Protein AF-A0A397E053-F1 (afdb_monomer)

InterPro domains:
  IPR037176 Osmotin/thaumatin-like superfamily [SSF49870] (15-75)

pLDDT: mean 88.3, std 11.56, range [51.5, 98.12]

Foldseek 3Di:
DPVQPDLVVDVPDDPPPFDDWKKKKQKPPPDDFPVWQDGIATDPDRVGPLDDRTPPNPPNDTDGDPPIDIDMDTD

Mean predicted aligned error: 5.04 Å

Structure (mmCIF, N/CA/C/O backbone):
data_AF-A0A397E053-F1
#
_entry.id   AF-A0A397E053-F1
#
loop_
_atom_site.group_PDB
_atom_site.id
_atom_site.type_symbol
_atom_site.label_atom_id
_atom_site.label_alt_id
_atom_site.label_comp_id
_atom_site.label_asym_id
_atom_site.label_entity_id
_atom_site.label_seq_id
_atom_site.pdbx_PDB_ins_code
_atom_site.Cartn_x
_atom_site.Cartn_y
_atom_site.Cartn_z
_atom_site.occupancy
_atom_site.B_iso_or_equiv
_atom_site.auth_seq_id
_atom_site.auth_comp_id
_atom_site.auth_asym_id
_atom_site.auth_atom_id
_atom_site.pdbx_PDB_model_num
ATOM 1 N N . CYS A 1 1 ? -20.447 1.946 10.903 1.00 68.00 1 CYS A N 1
ATOM 2 C CA . CYS A 1 1 ? -19.421 2.876 10.390 1.00 68.00 1 CYS A CA 1
ATOM 3 C C . CYS A 1 1 ? -19.820 4.365 10.404 1.00 68.00 1 CYS A C 1
ATOM 5 O O . CYS A 1 1 ? -19.045 5.160 9.889 1.00 68.00 1 CYS A O 1
ATOM 7 N N . GLY A 1 2 ? -20.951 4.789 11.002 1.00 71.56 2 GLY A N 1
ATOM 8 C CA . GLY A 1 2 ? -21.321 6.218 11.065 1.00 71.56 2 GLY A CA 1
ATOM 9 C C . GLY A 1 2 ? -21.308 6.900 9.689 1.00 71.56 2 GLY A C 1
ATOM 10 O O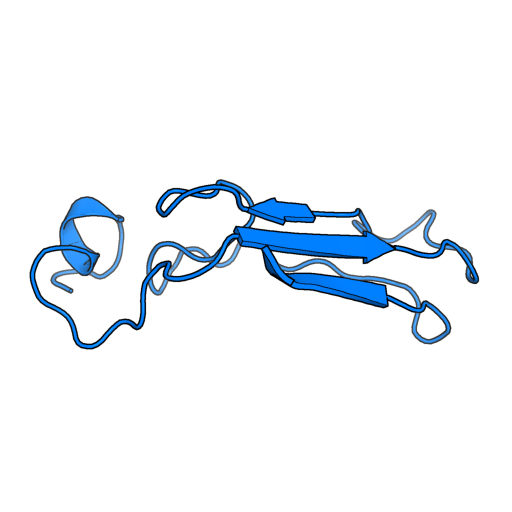 . GLY A 1 2 ? -21.776 6.310 8.721 1.00 71.56 2 GLY A O 1
ATOM 11 N N . GLU A 1 3 ? -20.708 8.092 9.599 1.00 75.62 3 GLU A N 1
ATOM 12 C CA . GLU A 1 3 ? -20.490 8.813 8.331 1.00 75.62 3 GLU A CA 1
ATOM 13 C C . GLU A 1 3 ? -19.380 8.222 7.441 1.00 75.62 3 GLU A C 1
ATOM 15 O O . GLU A 1 3 ? -19.155 8.718 6.343 1.00 75.62 3 GLU A O 1
ATOM 20 N N . GLY A 1 4 ? -18.640 7.204 7.892 1.00 76.44 4 GLY A N 1
ATOM 21 C CA . GLY A 1 4 ? -17.614 6.550 7.073 1.00 76.44 4 GLY A CA 1
ATOM 22 C C . GLY A 1 4 ? -16.342 7.370 6.823 1.00 76.44 4 GLY A C 1
ATOM 23 O O . GLY A 1 4 ? -15.554 6.984 5.970 1.00 76.44 4 GLY A O 1
ATOM 24 N N . LYS A 1 5 ? -16.133 8.491 7.527 1.00 84.44 5 LYS A N 1
ATOM 25 C CA . LYS A 1 5 ? -15.048 9.465 7.261 1.00 84.44 5 LYS A CA 1
ATOM 26 C C . LYS A 1 5 ? -13.800 9.318 8.139 1.00 84.44 5 LYS A C 1
ATOM 28 O O . LYS A 1 5 ? -12.881 10.122 8.028 1.00 84.44 5 LYS A O 1
ATOM 33 N N . SER A 1 6 ? -13.775 8.355 9.056 1.00 86.62 6 SER A N 1
ATOM 34 C CA . SER A 1 6 ? -12.620 8.130 9.927 1.00 86.62 6 SER A CA 1
ATOM 35 C C . SER A 1 6 ? -12.516 6.685 10.387 1.00 86.62 6 SER A C 1
ATOM 37 O O . SER A 1 6 ? -13.507 5.944 10.427 1.00 86.62 6 SER A O 1
ATOM 39 N N . TRP A 1 7 ? -11.306 6.306 10.797 1.00 85.06 7 TRP A N 1
ATOM 40 C CA . TRP A 1 7 ? -11.041 5.01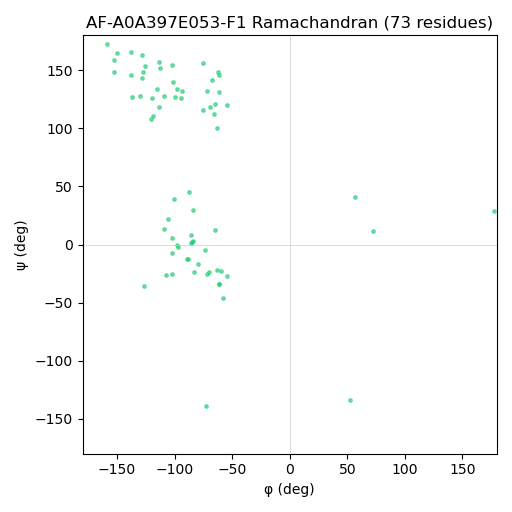4 11.417 1.00 85.06 7 TRP A CA 1
ATOM 41 C C . TRP A 1 7 ? -11.886 4.826 12.676 1.00 85.06 7 TRP A C 1
ATOM 43 O O . TRP A 1 7 ? -12.514 3.788 12.853 1.00 85.06 7 TRP A O 1
ATOM 53 N N . GLU A 1 8 ? -11.957 5.824 13.554 1.00 85.12 8 GLU A N 1
ATOM 54 C CA . GLU A 1 8 ? -12.695 5.743 14.816 1.00 85.12 8 GLU A CA 1
ATOM 55 C C . GLU A 1 8 ? -14.198 5.512 14.588 1.00 85.12 8 GLU A C 1
ATOM 57 O O . GLU A 1 8 ? -14.822 4.777 15.356 1.00 85.12 8 GLU A O 1
ATOM 62 N N . ALA A 1 9 ? -14.766 6.074 13.514 1.00 81.56 9 ALA A N 1
ATOM 63 C CA . ALA A 1 9 ? -16.161 5.859 13.127 1.00 81.56 9 ALA A CA 1
ATOM 64 C C . ALA A 1 9 ? -16.426 4.450 12.557 1.00 81.56 9 ALA A C 1
ATOM 66 O O . ALA A 1 9 ? -17.557 3.954 12.630 1.00 81.56 9 ALA A O 1
ATOM 67 N N . CYS A 1 10 ? -15.404 3.797 11.990 1.00 79.38 10 CYS A N 1
ATOM 68 C CA . CYS A 1 10 ? -15.543 2.538 11.246 1.00 79.38 10 CYS A CA 1
ATOM 69 C C . CYS A 1 10 ? -15.004 1.301 11.977 1.00 79.38 10 CYS A C 1
ATOM 71 O O . CYS A 1 10 ? -15.505 0.202 11.758 1.00 79.38 10 CYS A O 1
ATOM 73 N N . SER A 1 11 ? -14.039 1.471 12.879 1.00 77.38 11 SER A N 1
ATOM 74 C CA . SER A 1 11 ? -13.331 0.381 13.566 1.00 77.38 11 SER A CA 1
ATOM 75 C C . SER A 1 11 ? -14.068 -0.184 14.781 1.00 77.38 11 SER A C 1
ATOM 77 O O . SER A 1 11 ? -13.838 -1.328 15.158 1.00 77.38 11 SER A O 1
ATOM 79 N N . LYS A 1 12 ? -14.972 0.587 15.398 1.00 65.12 12 LYS A N 1
ATOM 80 C CA . LYS A 1 12 ? -15.596 0.233 16.687 1.00 65.12 12 LYS A CA 1
ATOM 81 C C . LYS A 1 12 ? -16.845 -0.659 16.602 1.00 65.12 12 LYS A C 1
ATOM 83 O O . LYS A 1 12 ? -17.421 -0.959 17.641 1.00 65.12 12 LYS A O 1
ATOM 88 N N . GLY A 1 13 ? -17.292 -1.086 15.416 1.00 53.03 13 GLY A N 1
ATOM 89 C CA . GLY A 1 13 ? -18.522 -1.894 15.335 1.00 53.03 13 GLY A CA 1
ATOM 90 C C . GLY A 1 13 ? -19.019 -2.294 13.946 1.00 53.03 13 GLY A C 1
ATOM 91 O O . GLY A 1 13 ? -20.225 -2.409 13.756 1.00 53.03 13 GLY A O 1
ATOM 92 N N . GLY A 1 14 ? -18.137 -2.452 12.956 1.00 53.81 14 GLY A N 1
ATOM 93 C CA . GLY A 1 14 ? -18.511 -2.898 11.609 1.00 53.81 14 GLY A CA 1
ATOM 94 C C . GLY A 1 14 ? -17.938 -4.272 11.260 1.00 53.81 14 GLY A C 1
ATOM 95 O O . GLY A 1 14 ? -16.900 -4.662 11.779 1.00 53.81 14 GLY A O 1
ATOM 96 N N . THR A 1 15 ? -18.568 -4.963 10.308 1.00 51.50 15 THR A N 1
ATOM 97 C CA . THR A 1 15 ? -18.099 -6.195 9.634 1.00 51.50 15 THR A CA 1
ATOM 98 C C . THR A 1 15 ? -16.829 -6.009 8.790 1.00 51.50 15 THR A C 1
ATOM 100 O O . THR A 1 15 ? -16.475 -6.886 8.001 1.00 51.50 15 THR A O 1
ATOM 103 N N . VAL A 1 16 ? -16.134 -4.876 8.926 1.00 55.12 16 VAL A N 1
ATOM 104 C CA . VAL A 1 16 ? -14.887 -4.610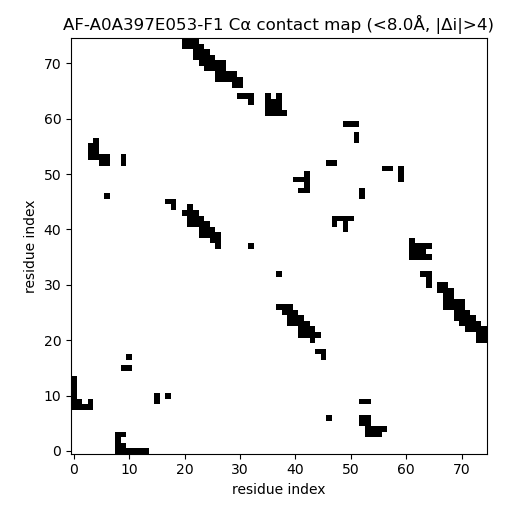 8.211 1.00 55.12 16 VAL A CA 1
ATOM 105 C C . VAL A 1 16 ? -13.857 -5.609 8.725 1.00 55.12 16 VAL A C 1
ATOM 107 O O . VAL A 1 16 ? -13.476 -5.570 9.895 1.00 55.12 16 VAL A O 1
ATOM 110 N N . LYS A 1 17 ? -13.433 -6.539 7.862 1.00 62.84 17 LYS A N 1
ATOM 111 C CA . LYS A 1 17 ? -12.275 -7.385 8.149 1.00 62.84 17 LYS A CA 1
ATOM 112 C C . LYS A 1 17 ? -11.079 -6.446 8.251 1.00 62.84 17 LYS A C 1
ATOM 114 O O . LYS A 1 17 ? -10.624 -5.926 7.240 1.00 62.84 17 LYS A O 1
ATOM 119 N N . GLY A 1 18 ? -10.691 -6.137 9.484 1.00 72.56 18 GLY A N 1
ATOM 120 C CA . GLY A 1 18 ? -9.570 -5.261 9.778 1.00 72.56 18 GLY A CA 1
ATOM 121 C C . GLY A 1 18 ? -8.248 -5.958 9.482 1.00 72.56 18 GLY A C 1
ATOM 122 O O . GLY A 1 18 ? -8.092 -6.694 8.513 1.00 72.56 18 GLY A O 1
ATOM 123 N N . PHE A 1 19 ? -7.291 -5.745 10.365 1.00 85.88 19 PHE A N 1
ATOM 124 C CA . PHE A 1 19 ? -5.966 -6.323 10.262 1.00 85.88 19 PHE A CA 1
ATOM 125 C C . PHE A 1 19 ? -5.879 -7.637 11.040 1.00 85.88 19 PHE A C 1
ATOM 127 O O . PHE A 1 19 ? -6.294 -7.695 12.197 1.00 85.88 19 PHE A O 1
ATOM 134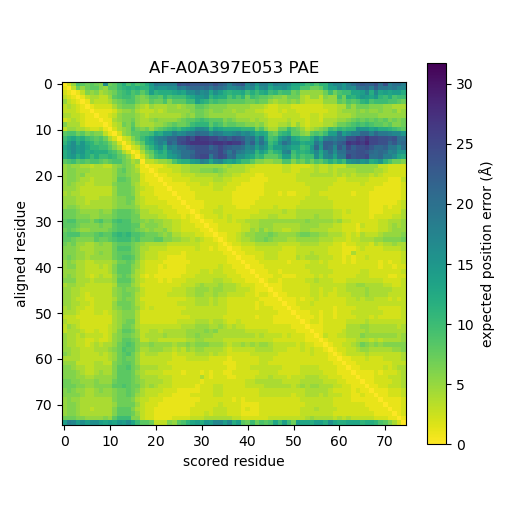 N N . ASN A 1 20 ? -5.339 -8.686 10.421 1.00 87.94 20 ASN A N 1
ATOM 135 C CA . ASN A 1 20 ? -5.125 -9.990 11.058 1.00 87.94 20 ASN A CA 1
ATOM 136 C C . ASN A 1 20 ? -3.678 -10.494 10.942 1.00 87.94 20 ASN A C 1
ATOM 138 O O . ASN A 1 20 ? -3.191 -11.130 11.870 1.00 87.94 20 ASN A O 1
ATOM 142 N N . VAL A 1 21 ? -3.005 -10.219 9.825 1.00 91.69 21 VAL A N 1
ATOM 143 C CA . VAL A 1 21 ? -1.627 -10.635 9.524 1.00 91.69 21 VAL A CA 1
ATOM 144 C C . VAL A 1 21 ? -0.907 -9.454 8.872 1.00 91.69 21 VAL A C 1
ATOM 146 O O . VAL A 1 21 ? -1.543 -8.687 8.142 1.00 91.69 21 VAL A O 1
ATOM 149 N N . ARG A 1 22 ? 0.399 -9.285 9.119 1.00 94.38 22 ARG A N 1
ATOM 150 C CA . ARG A 1 22 ? 1.179 -8.240 8.443 1.00 94.38 22 ARG A CA 1
ATOM 151 C C . ARG A 1 22 ? 1.294 -8.589 6.972 1.00 94.38 22 ARG A C 1
ATOM 153 O O . ARG A 1 22 ? 1.466 -9.749 6.607 1.00 94.38 22 ARG A O 1
ATOM 160 N N . LEU A 1 23 ? 1.209 -7.570 6.131 1.00 95.69 23 LEU A N 1
ATOM 161 C CA . LEU A 1 23 ? 1.302 -7.718 4.688 1.00 95.69 23 LEU A CA 1
ATOM 162 C C . LEU A 1 23 ? 2.317 -6.724 4.151 1.00 95.69 23 LEU A C 1
ATOM 164 O O . LEU A 1 23 ? 2.206 -5.521 4.392 1.00 95.69 23 LEU A O 1
ATOM 168 N N . LYS A 1 24 ? 3.263 -7.231 3.370 1.00 97.25 24 LYS A N 1
ATOM 169 C CA . LYS A 1 24 ? 4.144 -6.426 2.531 1.00 97.25 24 LYS A CA 1
ATOM 170 C C . LYS A 1 24 ? 3.870 -6.744 1.069 1.00 97.25 24 LYS A C 1
ATOM 172 O O . LYS A 1 24 ? 3.762 -7.914 0.715 1.00 97.25 24 LYS A O 1
ATOM 177 N N . VAL A 1 25 ? 3.755 -5.716 0.236 1.00 97.31 25 VAL A N 1
ATOM 178 C CA . VAL A 1 25 ? 3.651 -5.841 -1.221 1.00 97.31 25 VAL A CA 1
ATOM 179 C C . VAL A 1 25 ? 4.847 -5.126 -1.828 1.00 97.31 25 VAL A C 1
ATOM 181 O O . VAL A 1 25 ? 4.942 -3.902 -1.745 1.00 97.31 25 VAL A O 1
ATOM 184 N N . ASP A 1 26 ? 5.762 -5.891 -2.414 1.00 97.75 26 ASP A N 1
ATOM 185 C CA . ASP A 1 26 ? 6.978 -5.377 -3.036 1.00 97.75 26 ASP A CA 1
ATOM 186 C C . ASP A 1 26 ? 6.846 -5.283 -4.557 1.00 97.75 26 ASP A C 1
ATOM 188 O O . ASP A 1 26 ? 6.549 -6.278 -5.226 1.00 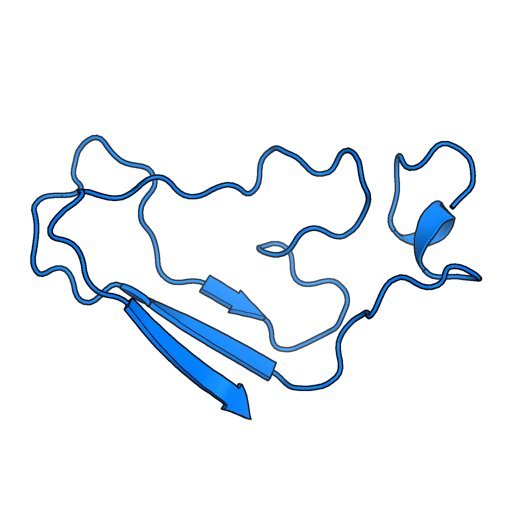97.75 26 ASP A O 1
ATOM 192 N N . VAL A 1 27 ? 7.129 -4.097 -5.100 1.00 97.50 27 VAL A N 1
ATOM 193 C CA . VAL A 1 27 ? 7.279 -3.859 -6.543 1.00 97.50 27 VAL A CA 1
ATOM 194 C C . VAL A 1 27 ? 8.590 -4.482 -7.016 1.00 97.50 27 VAL A C 1
ATOM 196 O O . VAL A 1 27 ? 9.628 -4.285 -6.383 1.00 97.50 27 VAL A O 1
ATOM 199 N N . GLN A 1 28 ? 8.551 -5.234 -8.116 1.00 97.19 28 GLN A N 1
ATOM 200 C CA . GLN A 1 28 ? 9.735 -5.920 -8.647 1.00 97.19 28 GLN A CA 1
ATOM 201 C C . GLN A 1 28 ? 10.559 -5.057 -9.617 1.00 97.19 28 GLN A C 1
ATOM 203 O O . GLN A 1 28 ? 11.699 -5.404 -9.916 1.00 97.19 28 GLN A O 1
ATOM 208 N N . TYR A 1 29 ? 10.011 -3.922 -10.060 1.00 93.88 29 TYR A N 1
ATOM 209 C CA . TYR A 1 29 ? 10.636 -2.972 -10.986 1.00 93.88 29 TYR A CA 1
ATOM 210 C C . TYR A 1 29 ? 11.042 -3.623 -12.313 1.00 93.88 29 TYR A C 1
ATOM 212 O O . TYR A 1 29 ? 12.104 -3.337 -12.866 1.00 93.88 29 TYR A O 1
ATOM 220 N N . LEU A 1 30 ? 10.182 -4.504 -12.829 1.00 96.06 30 LEU A N 1
ATOM 221 C CA . LEU A 1 30 ? 10.391 -5.156 -14.125 1.00 96.06 30 LEU A CA 1
ATOM 222 C C . LEU A 1 30 ? 10.004 -4.249 -15.301 1.00 96.06 30 LEU A C 1
ATOM 224 O O . LEU A 1 30 ? 10.429 -4.491 -16.430 1.00 96.06 30 LEU A O 1
ATOM 228 N N . ALA A 1 31 ? 9.232 -3.191 -15.037 1.00 95.44 31 ALA A N 1
ATOM 229 C CA . ALA A 1 31 ? 8.765 -2.236 -16.031 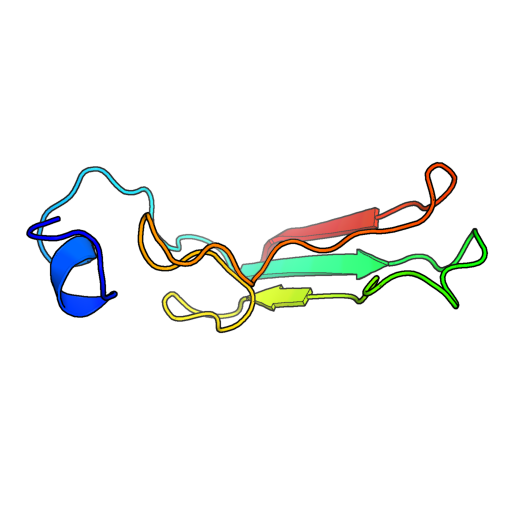1.00 95.44 31 ALA A CA 1
ATOM 230 C C . ALA A 1 31 ? 9.074 -0.783 -15.628 1.00 95.44 31 ALA A C 1
ATOM 232 O O . ALA A 1 31 ? 9.353 -0.455 -14.472 1.00 95.44 31 ALA A O 1
ATOM 233 N N . ASN A 1 32 ? 9.014 0.133 -16.601 1.00 94.50 32 ASN A N 1
ATOM 234 C CA . ASN A 1 32 ? 9.221 1.555 -16.333 1.00 94.50 32 ASN A CA 1
ATOM 235 C C . ASN A 1 32 ? 7.982 2.174 -15.659 1.00 94.50 32 ASN A C 1
ATOM 237 O O . ASN A 1 32 ? 6.916 2.278 -16.272 1.00 94.50 32 ASN A O 1
ATOM 241 N N . ASN A 1 33 ? 8.158 2.637 -14.418 1.00 95.44 33 ASN A N 1
ATOM 242 C CA . ASN A 1 33 ? 7.130 3.279 -13.597 1.00 95.44 33 ASN A CA 1
ATOM 243 C C . ASN A 1 33 ? 7.331 4.790 -13.389 1.00 95.44 33 ASN A C 1
ATOM 245 O O . ASN A 1 33 ? 6.660 5.365 -12.542 1.00 95.44 33 ASN A O 1
ATOM 249 N N . HIS A 1 34 ? 8.209 5.466 -14.139 1.00 91.69 34 HIS A N 1
ATOM 250 C CA . HIS A 1 34 ? 8.545 6.884 -13.902 1.00 91.69 34 HIS A CA 1
ATOM 251 C C . HIS A 1 34 ? 7.345 7.853 -13.871 1.00 91.69 34 HIS A C 1
ATOM 253 O O . HIS A 1 34 ? 7.437 8.908 -13.251 1.00 91.69 34 HIS A O 1
ATOM 259 N N . GLN A 1 35 ? 6.243 7.529 -14.554 1.00 92.88 35 GLN A N 1
ATOM 260 C CA . GLN A 1 35 ? 5.024 8.354 -14.606 1.00 92.88 35 GLN A CA 1
ATOM 261 C C . GLN A 1 35 ? 3.900 7.838 -13.690 1.00 92.88 35 GLN A C 1
ATOM 263 O O . GLN A 1 35 ? 2.786 8.358 -13.709 1.00 92.88 35 GLN A O 1
ATOM 268 N N . ASN A 1 36 ? 4.183 6.810 -12.895 1.00 94.31 36 ASN A N 1
ATOM 269 C CA . ASN A 1 36 ? 3.236 6.133 -12.026 1.00 94.31 36 ASN A CA 1
ATOM 270 C C . ASN A 1 36 ? 3.603 6.380 -10.556 1.00 94.31 36 ASN A C 1
ATOM 272 O O . ASN A 1 36 ? 4.773 6.531 -10.218 1.00 94.31 36 ASN A O 1
ATOM 276 N N . ASN A 1 37 ? 2.628 6.357 -9.648 1.00 94.81 37 ASN A N 1
ATOM 277 C CA . ASN A 1 37 ? 2.867 6.425 -8.203 1.00 94.81 37 ASN A CA 1
ATOM 278 C C . ASN A 1 37 ? 3.194 5.035 -7.601 1.00 94.81 37 ASN A C 1
ATOM 280 O O . ASN A 1 37 ? 2.891 4.763 -6.434 1.00 94.81 37 ASN A O 1
ATOM 284 N N . CYS A 1 38 ? 3.810 4.166 -8.410 1.00 95.81 38 CYS A N 1
ATOM 285 C CA . CYS A 1 38 ? 4.100 2.774 -8.101 1.00 95.81 38 CYS A CA 1
ATOM 286 C C . CYS A 1 38 ? 5.179 2.678 -7.021 1.00 95.81 38 CYS A C 1
ATOM 288 O O . CYS A 1 38 ? 6.302 3.140 -7.215 1.00 95.81 38 CYS A O 1
ATOM 290 N N . ALA A 1 39 ? 4.842 2.084 -5.881 1.00 95.12 39 ALA A N 1
ATOM 291 C CA . ALA A 1 39 ? 5.764 1.921 -4.768 1.00 95.12 39 ALA A CA 1
ATOM 292 C C . ALA A 1 39 ? 5.382 0.701 -3.931 1.00 95.12 39 ALA A C 1
ATOM 294 O O . ALA A 1 39 ? 4.195 0.389 -3.792 1.00 95.12 39 ALA A O 1
ATOM 295 N N . SER A 1 40 ? 6.386 0.047 -3.344 1.00 96.44 40 SER A N 1
ATOM 296 C CA . SER A 1 40 ? 6.161 -1.002 -2.351 1.00 96.44 40 SER A CA 1
ATOM 297 C C . SER A 1 40 ? 5.426 -0.440 -1.133 1.00 96.44 40 SER A C 1
ATOM 299 O O . SER A 1 40 ? 5.648 0.704 -0.727 1.00 96.44 40 SER A O 1
ATOM 301 N N . ILE A 1 41 ? 4.570 -1.259 -0.526 1.00 96.31 41 ILE A N 1
ATOM 302 C CA . ILE A 1 41 ? 3.832 -0.914 0.691 1.00 96.31 41 ILE A CA 1
ATOM 303 C C . ILE A 1 41 ? 4.029 -1.987 1.756 1.00 96.31 41 ILE A C 1
ATOM 305 O O . ILE A 1 41 ? 4.163 -3.171 1.453 1.00 96.31 41 ILE A O 1
ATOM 309 N N . GLU A 1 42 ? 4.012 -1.571 3.017 1.00 96.00 42 GLU A N 1
ATOM 310 C CA . GLU A 1 42 ? 4.111 -2.471 4.158 1.00 96.00 42 GLU A CA 1
ATOM 311 C C . GLU A 1 42 ? 3.112 -2.054 5.236 1.00 96.00 42 GLU A C 1
ATOM 313 O O . GLU A 1 42 ? 3.074 -0.901 5.667 1.00 96.00 42 GLU A O 1
ATOM 318 N N . CYS A 1 43 ? 2.302 -3.013 5.670 1.00 94.81 43 CYS A N 1
ATOM 319 C CA . CYS A 1 43 ? 1.326 -2.853 6.730 1.00 94.81 43 CYS A CA 1
ATOM 320 C C . CYS A 1 43 ? 1.637 -3.829 7.857 1.00 94.81 43 CYS A C 1
ATOM 322 O O . CYS A 1 43 ? 1.419 -5.034 7.737 1.00 94.81 43 CYS A O 1
ATOM 324 N N . THR A 1 44 ? 2.131 -3.291 8.970 1.00 94.62 44 THR A N 1
ATOM 325 C CA . THR A 1 44 ? 2.533 -4.068 10.152 1.00 94.62 44 THR A CA 1
ATOM 326 C C . THR A 1 44 ? 1.513 -4.035 11.292 1.00 94.62 44 THR A C 1
ATOM 328 O O . THR A 1 44 ? 1.686 -4.756 12.278 1.00 94.62 44 THR A O 1
ATOM 331 N N . TYR A 1 45 ? 0.470 -3.208 11.161 1.00 91.81 45 TYR A N 1
ATOM 332 C CA . TYR A 1 45 ? -0.577 -2.985 12.157 1.00 91.81 45 TYR A CA 1
ATOM 333 C C . TYR A 1 45 ? -1.860 -2.422 11.521 1.00 91.81 45 TYR A C 1
ATOM 335 O O . TYR A 1 45 ? -1.890 -2.053 10.343 1.00 91.81 45 TYR A O 1
ATOM 343 N N . GLU A 1 46 ? -2.921 -2.320 12.318 1.00 87.81 46 GLU A N 1
ATOM 344 C CA . GLU A 1 46 ? -4.287 -2.047 11.877 1.00 87.81 46 GLU A CA 1
ATOM 345 C C . GLU A 1 46 ? -4.557 -0.635 11.358 1.00 87.81 46 GLU A C 1
ATOM 347 O O . GLU A 1 46 ? -5.458 -0.471 10.540 1.00 87.81 46 GLU A O 1
ATOM 352 N N . LYS A 1 47 ? -3.767 0.372 11.752 1.00 90.44 47 LYS A N 1
ATOM 353 C CA . LYS A 1 47 ? -3.883 1.738 11.207 1.00 90.44 47 LYS A CA 1
ATOM 354 C C . LYS A 1 47 ? -2.818 2.033 10.151 1.00 90.44 47 LYS A C 1
ATOM 356 O O . LYS A 1 47 ? -2.256 3.125 10.115 1.00 90.44 47 LYS A O 1
ATOM 361 N N . CYS A 1 48 ? -2.522 1.052 9.299 1.00 91.50 48 CYS A N 1
ATOM 362 C CA . CYS A 1 48 ? -1.538 1.192 8.231 1.00 91.50 48 CYS A CA 1
ATOM 363 C C . CYS A 1 48 ? -1.838 2.413 7.333 1.00 91.50 48 CYS A C 1
ATOM 365 O O . CYS A 1 48 ? -2.884 2.447 6.679 1.00 91.50 48 CYS A O 1
ATOM 367 N N . PRO A 1 49 ? -0.918 3.392 7.218 1.00 92.31 49 PRO A N 1
ATOM 368 C CA . PRO A 1 49 ? -1.130 4.579 6.386 1.00 92.31 49 PRO A CA 1
ATOM 369 C C . PRO A 1 49 ? -1.290 4.272 4.893 1.00 92.31 49 PRO A C 1
ATOM 371 O O . PRO A 1 49 ? -1.857 5.080 4.167 1.00 92.31 49 PRO A O 1
ATOM 374 N N . ALA A 1 50 ? -0.802 3.118 4.432 1.00 93.25 50 ALA A N 1
ATOM 375 C CA . ALA A 1 50 ? -0.897 2.689 3.039 1.00 93.25 50 ALA A CA 1
ATOM 376 C C . ALA A 1 50 ? -2.171 1.884 2.713 1.00 93.25 50 ALA A C 1
ATOM 378 O O . ALA A 1 50 ? -2.462 1.693 1.537 1.00 93.25 50 ALA A O 1
ATOM 379 N N . ALA A 1 51 ? -2.930 1.421 3.715 1.00 91.94 51 ALA A N 1
ATOM 380 C CA . ALA A 1 51 ? -4.160 0.648 3.518 1.00 91.94 51 ALA A CA 1
ATOM 381 C C . ALA A 1 51 ? -5.408 1.509 3.721 1.00 91.94 51 ALA A C 1
ATOM 383 O O . ALA A 1 51 ? -5.371 2.478 4.477 1.00 91.94 51 ALA A O 1
ATOM 384 N N . TYR A 1 52 ? -6.520 1.128 3.097 1.00 91.00 52 TYR A N 1
ATOM 385 C CA . TYR A 1 52 ? -7.823 1.752 3.322 1.00 91.00 52 TYR A CA 1
ATOM 386 C C . TYR A 1 52 ? -8.298 1.515 4.757 1.00 91.00 52 TYR A C 1
ATOM 388 O O . TYR A 1 52 ? -8.456 0.375 5.192 1.00 91.00 52 TYR A O 1
ATOM 396 N N . LEU A 1 53 ? -8.528 2.600 5.488 1.00 88.62 53 LEU A N 1
ATOM 397 C CA . LEU A 1 53 ? -8.930 2.585 6.894 1.00 88.62 53 LEU A CA 1
ATOM 398 C C . LEU A 1 53 ? -10.435 2.847 7.071 1.00 88.62 53 LEU A C 1
ATOM 400 O O . LEU A 1 53 ? -11.034 2.431 8.063 1.00 88.62 53 LEU A O 1
ATOM 404 N N . TRP A 1 54 ? -11.067 3.526 6.117 1.00 88.12 54 TRP A N 1
ATOM 405 C CA . TRP A 1 54 ? -12.505 3.795 6.090 1.00 88.12 54 TRP A CA 1
ATOM 406 C C . TRP A 1 54 ? -12.997 3.899 4.633 1.00 88.12 54 TRP A C 1
ATOM 408 O O . TRP A 1 54 ? -12.174 4.023 3.730 1.00 88.12 54 TRP A O 1
ATOM 418 N N . PRO A 1 55 ? -14.318 3.840 4.369 1.00 85.88 55 PRO A N 1
ATOM 419 C CA . PRO A 1 55 ? -14.852 3.771 3.003 1.00 85.88 55 PRO A CA 1
ATOM 420 C C . PRO A 1 55 ? -14.515 4.932 2.062 1.00 85.88 55 PRO A C 1
ATOM 422 O O . PRO A 1 55 ? -14.604 4.745 0.862 1.00 85.88 55 PRO A O 1
ATOM 425 N N . TYR A 1 56 ? -14.188 6.108 2.600 1.00 88.56 56 TYR A N 1
ATOM 426 C CA . TYR A 1 56 ? -13.830 7.311 1.832 1.00 88.56 56 TYR A CA 1
ATOM 427 C C . TYR A 1 56 ? -12.322 7.615 1.865 1.00 88.56 56 TYR A C 1
ATOM 429 O O . TYR A 1 56 ? -11.900 8.762 1.721 1.00 88.56 56 TYR A O 1
ATOM 437 N N . ASP A 1 57 ? -11.491 6.617 2.154 1.00 89.38 57 ASP A N 1
ATOM 438 C CA . ASP A 1 57 ? -10.034 6.741 2.263 1.00 89.38 57 ASP A CA 1
ATOM 439 C C . ASP A 1 57 ? -9.334 6.552 0.903 1.00 89.38 57 ASP A C 1
ATOM 441 O O . ASP A 1 57 ? -8.359 5.815 0.757 1.00 89.38 57 ASP A O 1
ATOM 445 N N . ASP A 1 58 ? -9.869 7.193 -0.134 1.00 89.44 58 ASP A N 1
ATOM 446 C CA . ASP A 1 58 ? -9.701 6.749 -1.527 1.00 89.44 58 ASP A CA 1
ATOM 447 C C . ASP A 1 58 ? -8.397 7.224 -2.193 1.00 89.44 58 ASP A C 1
ATOM 449 O O . ASP A 1 58 ? -8.124 6.939 -3.359 1.00 89.44 58 ASP A O 1
ATOM 453 N N . ILE A 1 59 ? -7.540 7.923 -1.447 1.00 90.88 59 ILE A N 1
ATOM 454 C CA . ILE A 1 59 ? -6.286 8.510 -1.948 1.00 90.88 59 ILE A CA 1
ATOM 455 C C . ILE A 1 59 ? -5.101 7.529 -1.951 1.00 90.88 59 ILE A C 1
ATOM 457 O O . ILE A 1 59 ? -3.977 7.913 -2.270 1.00 90.88 59 ILE A O 1
ATOM 461 N N . LYS A 1 60 ? -5.327 6.269 -1.559 1.00 92.75 60 LYS A N 1
ATOM 462 C CA . LYS A 1 60 ? -4.273 5.267 -1.310 1.00 92.75 60 LYS A CA 1
ATOM 463 C C . LYS A 1 60 ? -4.018 4.319 -2.482 1.00 92.75 60 LYS A C 1
ATOM 465 O O . LYS A 1 60 ? -3.105 3.495 -2.411 1.00 92.75 60 LYS A O 1
ATOM 470 N N . THR A 1 61 ? -4.786 4.452 -3.566 1.00 94.31 61 THR A N 1
ATOM 471 C CA . THR A 1 61 ? -4.603 3.647 -4.780 1.00 94.31 61 THR A CA 1
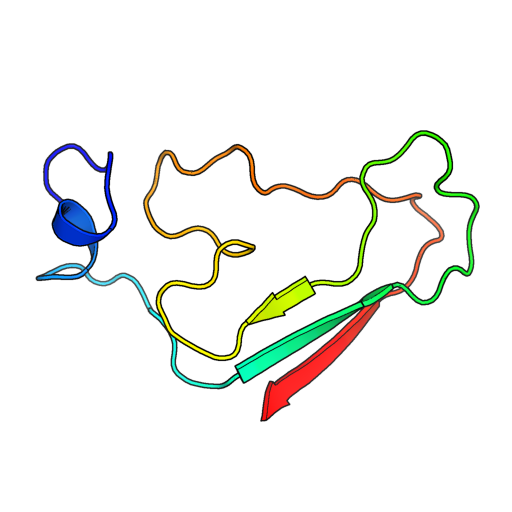ATOM 472 C C . THR A 1 61 ? -3.222 3.890 -5.382 1.00 94.31 61 THR A C 1
ATOM 474 O O . THR A 1 61 ? -2.811 5.035 -5.600 1.00 94.31 61 THR A O 1
ATOM 477 N N . ARG A 1 62 ? -2.522 2.796 -5.696 1.00 94.69 62 ARG A N 1
ATOM 478 C CA . ARG A 1 62 ? -1.284 2.826 -6.473 1.00 94.69 62 ARG A CA 1
ATOM 479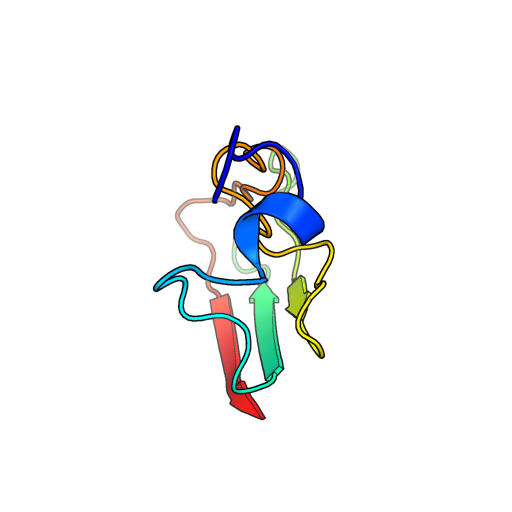 C C . ARG A 1 62 ? -1.576 2.496 -7.935 1.00 94.69 62 ARG A C 1
ATOM 481 O O . ARG A 1 62 ? -2.290 1.536 -8.208 1.00 94.69 62 ARG A O 1
ATOM 488 N N . ASN A 1 63 ? -1.031 3.274 -8.861 1.00 95.62 63 ASN A N 1
ATOM 489 C CA . ASN A 1 63 ? -0.934 2.938 -10.270 1.00 95.62 63 ASN A CA 1
ATOM 490 C C . ASN A 1 63 ? 0.489 2.467 -10.569 1.00 95.62 63 ASN A C 1
ATOM 492 O O . ASN A 1 63 ? 1.455 3.022 -10.055 1.00 95.62 63 ASN A O 1
ATOM 496 N N . CYS A 1 64 ? 0.604 1.437 -11.395 1.00 96.81 64 CYS A N 1
ATOM 497 C CA . CYS A 1 64 ? 1.857 0.861 -11.866 1.00 96.81 64 CYS A CA 1
ATOM 498 C C . CYS A 1 64 ? 1.721 0.549 -13.356 1.00 96.81 64 CYS A C 1
ATOM 500 O O . CYS A 1 64 ? 0.615 0.556 -13.903 1.00 96.81 64 CYS A O 1
ATOM 502 N N . ASN A 1 65 ? 2.847 0.294 -14.013 1.00 97.44 65 ASN A N 1
ATOM 503 C CA . ASN A 1 65 ? 2.872 -0.180 -15.387 1.00 97.44 65 ASN A CA 1
ATOM 504 C C . ASN A 1 65 ? 2.176 -1.550 -15.478 1.00 97.44 65 ASN A C 1
ATOM 506 O O . ASN A 1 65 ? 2.215 -2.327 -14.525 1.00 97.44 65 ASN A O 1
ATOM 510 N N . LEU A 1 66 ? 1.546 -1.837 -16.617 1.00 95.94 66 LEU A N 1
ATOM 511 C CA . LEU A 1 66 ? 0.844 -3.098 -16.851 1.00 95.94 66 LEU A CA 1
ATOM 512 C C . LEU A 1 66 ? 1.782 -4.312 -16.779 1.00 95.94 66 LEU A C 1
ATOM 514 O O . LEU A 1 66 ? 1.367 -5.358 -16.290 1.00 95.94 66 LEU A O 1
ATOM 518 N N . ASP A 1 67 ? 3.032 -4.151 -17.216 1.00 96.88 67 ASP A N 1
ATOM 519 C CA . ASP A 1 67 ? 4.042 -5.218 -17.231 1.00 96.88 67 ASP A CA 1
ATOM 520 C C . ASP A 1 67 ? 4.796 -5.350 -15.892 1.00 96.88 67 ASP A C 1
ATOM 522 O O . ASP A 1 67 ? 5.791 -6.069 -15.789 1.00 96.88 67 ASP A O 1
ATOM 526 N N . GLU A 1 68 ? 4.360 -4.634 -14.850 1.00 97.06 68 GLU A N 1
ATOM 527 C CA . GLU A 1 68 ? 4.955 -4.738 -13.521 1.00 97.06 68 GLU A CA 1
ATOM 528 C C . GLU A 1 68 ? 4.540 -6.035 -12.810 1.00 97.06 68 GLU A C 1
ATOM 530 O O . GLU A 1 68 ? 3.499 -6.631 -13.085 1.00 97.06 68 GLU A O 1
ATOM 535 N N . SER A 1 69 ? 5.356 -6.478 -11.857 1.00 97.19 69 SER A N 1
ATOM 536 C CA . SER A 1 69 ? 5.040 -7.613 -10.993 1.00 97.19 69 SER A CA 1
ATOM 537 C C . SER A 1 69 ? 5.142 -7.237 -9.520 1.00 97.19 69 SER A C 1
ATOM 539 O O . SER A 1 69 ? 5.899 -6.349 -9.123 1.00 97.19 69 SER A O 1
ATOM 541 N N . PHE A 1 70 ? 4.383 -7.955 -8.695 1.00 97.81 70 PHE A N 1
ATOM 542 C CA . PHE A 1 70 ? 4.313 -7.729 -7.256 1.00 97.81 70 PHE A CA 1
ATOM 543 C C . PHE A 1 70 ? 4.552 -9.027 -6.495 1.00 97.81 70 PHE A C 1
ATOM 545 O O . PHE A 1 70 ? 4.067 -10.086 -6.892 1.00 97.81 70 PHE A O 1
ATOM 552 N N . VAL A 1 71 ? 5.242 -8.927 -5.362 1.00 98.12 71 VAL A N 1
ATOM 553 C CA . VAL A 1 71 ? 5.381 -10.026 -4.401 1.00 98.12 71 VAL A CA 1
ATOM 554 C C . VAL A 1 71 ? 4.657 -9.645 -3.121 1.00 98.12 71 VAL A C 1
ATOM 556 O O . VAL A 1 71 ? 5.007 -8.661 -2.473 1.00 98.12 71 VAL A O 1
ATOM 559 N N . ALA A 1 72 ? 3.646 -10.431 -2.758 1.00 97.25 72 ALA A N 1
ATOM 560 C CA . ALA A 1 72 ? 2.945 -10.306 -1.488 1.00 97.25 72 ALA A CA 1
ATOM 561 C C . ALA A 1 72 ? 3.559 -11.265 -0.457 1.00 97.25 72 ALA A C 1
ATOM 563 O O . ALA A 1 72 ? 3.674 -12.463 -0.711 1.00 97.25 72 ALA A O 1
ATOM 564 N N . THR A 1 73 ? 3.947 -10.733 0.702 1.00 97.75 73 THR A N 1
ATOM 565 C CA . THR A 1 73 ? 4.512 -11.490 1.828 1.00 97.75 73 THR A CA 1
ATOM 566 C C . THR A 1 73 ? 3.622 -11.316 3.055 1.00 97.75 73 THR A C 1
ATOM 568 O O . THR A 1 73 ? 3.352 -10.183 3.456 1.00 97.75 73 THR A O 1
ATOM 571 N N . TRP A 1 74 ? 3.191 -12.429 3.656 1.00 95.75 74 TRP A N 1
ATOM 572 C CA . TRP A 1 74 ? 2.352 -12.464 4.859 1.00 95.75 74 TRP A CA 1
ATOM 573 C C . TRP A 1 74 ? 3.151 -12.966 6.063 1.00 95.7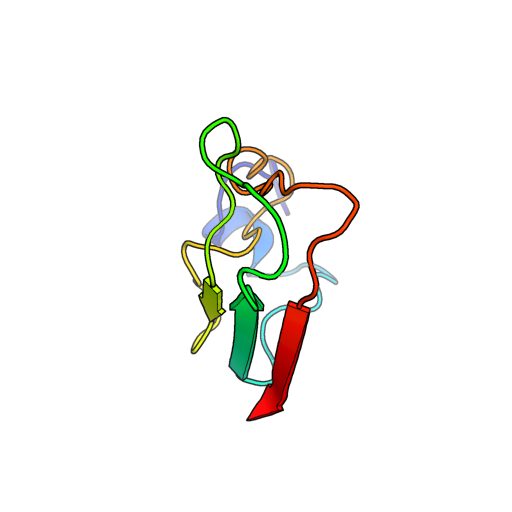5 74 TRP A C 1
ATOM 575 O O . TRP A 1 74 ? 3.729 -14.050 5.970 1.00 95.75 74 TRP A O 1
ATOM 585 N N . CYS A 1 75 ? 3.142 -12.225 7.179 1.00 80.00 75 CYS A N 1
ATOM 586 C CA . CYS A 1 75 ? 3.809 -12.605 8.435 1.00 80.00 75 CYS A CA 1
ATOM 587 C C . CYS A 1 75 ? 3.019 -12.174 9.679 1.00 80.00 75 CYS A C 1
ATOM 589 O O . CYS A 1 75 ? 2.629 -10.988 9.768 1.00 80.00 75 CYS A O 1
#

Solvent-accessible surface area (backbone atoms only — not comparable to full-atom values): 4735 Å² total; per-residue (Å²): 59,82,90,29,82,36,47,80,48,28,70,79,77,45,92,66,85,73,70,89,66,24,42,33,39,40,65,66,73,73,41,82,38,90,94,37,72,56,68,60,47,72,30,82,57,74,83,30,89,69,51,78,60,29,87,71,47,75,85,55,75,68,45,62,45,88,74,46,49,74,48,79,48,80,94

Radius of gyration: 14.42 Å; Cα contacts (8 Å, |Δi|>4): 117; chains: 1; bounding box: 32×22×34 Å

Organism: Aphanomyces astaci (NCBI:txid112090)

Secondary structure (DSSP, 8-state):
-TTS-SHHHHHTT-------S-EEEEE---S--TTS----EEE-STT-TTS--STT-GGGPPP--TT--EEEEE-

Sequence (75 aa):
CGEGKSWEACSKGGTVKGFNVRLKVDVQYLANNHQNNCASIECTYEKCPAAYLWPYDDIKTRNCNLDESFVATWC